Protein AF-A0A800AF05-F1 (afdb_monomer)

Radius of gyration: 13.43 Å; Cα contacts (8 Å, |Δi|>4): 132; chains: 1; bounding box: 32×29×29 Å

Structure (mmCIF, N/CA/C/O backbone):
data_AF-A0A800AF05-F1
#
_entry.id   AF-A0A800AF05-F1
#
loop_
_atom_site.group_PDB
_atom_site.id
_atom_site.type_symbol
_atom_site.label_atom_id
_atom_site.label_alt_id
_atom_site.label_comp_id
_atom_site.label_asym_id
_atom_site.label_entity_id
_atom_site.label_seq_id
_atom_site.pdbx_PDB_ins_code
_atom_site.Cartn_x
_atom_site.Cartn_y
_atom_site.Cartn_z
_atom_site.occupancy
_atom_site.B_iso_or_equiv
_atom_site.auth_seq_id
_atom_site.auth_comp_id
_atom_site.auth_asym_id
_atom_site.auth_atom_id
_atom_site.pdbx_PDB_model_num
ATOM 1 N N . MET A 1 1 ? 1.333 -17.996 8.165 1.00 50.34 1 MET A N 1
ATOM 2 C CA . MET A 1 1 ? 0.869 -16.625 7.870 1.00 50.34 1 MET A CA 1
ATOM 3 C C . MET A 1 1 ? 1.256 -16.359 6.433 1.00 50.34 1 MET A C 1
ATOM 5 O O . MET A 1 1 ? 2.374 -16.716 6.085 1.00 50.34 1 MET A O 1
ATOM 9 N N . ALA A 1 2 ? 0.327 -15.901 5.599 1.00 63.75 2 ALA A N 1
ATOM 10 C CA . ALA A 1 2 ? 0.599 -15.647 4.188 1.00 63.75 2 ALA A CA 1
ATOM 11 C C . ALA A 1 2 ? 0.733 -14.135 4.002 1.00 63.75 2 ALA A C 1
ATOM 13 O O . ALA A 1 2 ? -0.262 -13.419 4.058 1.00 63.75 2 ALA A O 1
ATOM 14 N N . ASP A 1 3 ? 1.970 -13.668 3.867 1.00 82.50 3 ASP A N 1
ATOM 15 C CA . ASP A 1 3 ? 2.263 -12.300 3.454 1.00 82.50 3 ASP A CA 1
ATOM 16 C C . ASP A 1 3 ? 1.999 -12.181 1.948 1.00 82.50 3 ASP A C 1
ATOM 18 O O . ASP A 1 3 ? 2.421 -13.040 1.170 1.00 82.50 3 ASP A O 1
ATOM 22 N N . VAL A 1 4 ? 1.295 -11.129 1.528 1.00 88.56 4 VAL A N 1
ATOM 23 C CA . VAL A 1 4 ? 0.938 -10.921 0.118 1.00 88.56 4 VAL A CA 1
ATOM 24 C C . VAL A 1 4 ? 1.931 -9.962 -0.529 1.00 88.56 4 VAL A C 1
ATOM 26 O O . VAL A 1 4 ? 1.812 -8.743 -0.423 1.00 88.56 4 VAL A O 1
ATOM 29 N N . TYR A 1 5 ? 2.924 -10.518 -1.220 1.00 94.12 5 TYR A N 1
ATOM 30 C CA . TYR A 1 5 ? 3.904 -9.723 -1.955 1.00 94.12 5 TYR A CA 1
ATOM 31 C C . TYR A 1 5 ? 3.360 -9.228 -3.292 1.00 94.12 5 TYR A C 1
ATOM 33 O O . TYR A 1 5 ? 2.694 -9.967 -4.016 1.00 94.12 5 TYR A O 1
ATOM 41 N N . ILE A 1 6 ? 3.744 -8.005 -3.654 1.00 95.69 6 ILE A N 1
ATOM 42 C CA . ILE A 1 6 ? 3.463 -7.384 -4.946 1.00 95.69 6 ILE A CA 1
ATOM 43 C C . ILE A 1 6 ? 4.768 -7.228 -5.728 1.00 95.69 6 ILE A C 1
ATOM 45 O O . ILE A 1 6 ? 5.710 -6.583 -5.259 1.00 95.69 6 ILE A O 1
ATOM 49 N N . SER A 1 7 ? 4.810 -7.798 -6.930 1.00 96.12 7 SER A N 1
ATOM 50 C CA . SER A 1 7 ? 5.889 -7.612 -7.901 1.00 96.12 7 SER A CA 1
ATOM 51 C C . SER A 1 7 ? 5.522 -6.479 -8.855 1.00 96.12 7 SER A C 1
ATOM 53 O O . SER A 1 7 ? 4.640 -6.636 -9.698 1.00 96.12 7 SER A O 1
ATOM 55 N N . PHE A 1 8 ? 6.219 -5.350 -8.755 1.00 97.06 8 PHE A N 1
ATOM 56 C CA . PHE A 1 8 ? 5.979 -4.180 -9.597 1.00 97.06 8 PHE A CA 1
ATOM 57 C C . PHE A 1 8 ? 6.698 -4.283 -10.956 1.00 97.06 8 PHE A C 1
ATOM 59 O O . PHE A 1 8 ? 7.687 -5.012 -11.081 1.00 97.06 8 PHE A O 1
ATOM 66 N N . PRO A 1 9 ? 6.240 -3.546 -11.989 1.00 96.00 9 PRO A N 1
ATOM 67 C CA . PRO A 1 9 ? 6.822 -3.594 -13.336 1.00 96.00 9 PRO A CA 1
ATOM 68 C C . PRO A 1 9 ? 8.304 -3.208 -13.419 1.00 96.00 9 PRO A C 1
ATOM 70 O O . PRO A 1 9 ? 8.997 -3.635 -14.339 1.00 96.00 9 PRO A O 1
ATOM 73 N N . ASP A 1 10 ? 8.801 -2.41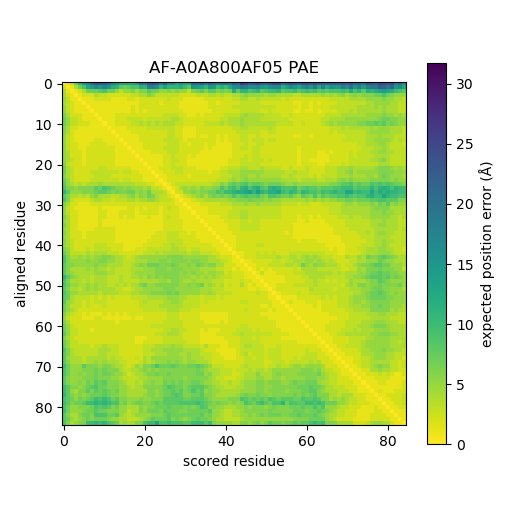7 -12.467 1.00 94.94 10 ASP A N 1
ATOM 74 C CA . ASP A 1 10 ? 10.214 -2.033 -12.373 1.00 94.94 10 ASP A CA 1
ATOM 75 C C . ASP A 1 10 ? 11.113 -3.119 -11.751 1.00 94.94 10 ASP A C 1
ATOM 77 O O . ASP A 1 10 ? 12.312 -2.907 -11.563 1.00 94.94 10 ASP A O 1
ATOM 81 N N . GLY A 1 11 ? 10.542 -4.286 -11.441 1.00 95.31 11 GLY A N 1
ATOM 82 C CA . GLY A 1 11 ? 11.228 -5.418 -10.827 1.00 95.31 11 GLY A CA 1
ATOM 83 C C . GLY A 1 11 ? 11.335 -5.326 -9.306 1.00 95.31 11 GLY A C 1
ATOM 84 O O . GLY A 1 11 ? 11.902 -6.226 -8.685 1.00 95.31 11 GLY A O 1
ATOM 85 N N . SER A 1 12 ? 10.806 -4.271 -8.684 1.00 96.19 12 SER A N 1
ATOM 86 C CA . SER A 1 12 ? 10.766 -4.188 -7.230 1.00 96.19 12 SER A CA 1
ATOM 87 C C . SER A 1 12 ? 9.702 -5.116 -6.640 1.00 96.19 12 SER A C 1
ATOM 89 O O . SER A 1 12 ? 8.636 -5.350 -7.212 1.00 96.19 12 SER A O 1
ATOM 91 N N . LEU A 1 13 ? 10.008 -5.641 -5.456 1.00 95.88 13 LEU A N 1
ATOM 92 C CA . LEU A 1 13 ? 9.113 -6.478 -4.670 1.00 95.88 13 LEU A CA 1
ATOM 93 C C . LEU A 1 13 ? 8.736 -5.715 -3.401 1.00 95.88 13 LEU A C 1
ATOM 95 O O . LEU A 1 13 ? 9.621 -5.266 -2.665 1.00 95.88 13 LEU A O 1
ATOM 99 N N . LYS A 1 14 ? 7.439 -5.539 -3.151 1.00 95.56 14 LYS A N 1
ATOM 100 C CA . LYS A 1 14 ? 6.931 -4.820 -1.975 1.00 95.56 14 LYS A CA 1
ATOM 101 C C . LYS A 1 14 ? 5.899 -5.647 -1.229 1.00 95.56 14 LYS A C 1
ATOM 103 O O . LYS A 1 14 ? 5.253 -6.515 -1.804 1.00 95.56 14 LYS A O 1
ATOM 108 N N . LEU A 1 15 ? 5.742 -5.320 0.046 1.00 94.56 15 LEU A N 1
ATOM 109 C CA . LEU A 1 15 ? 4.729 -5.866 0.936 1.00 94.56 15 LEU A CA 1
ATOM 110 C C . LEU A 1 15 ? 4.002 -4.674 1.580 1.00 94.56 15 LEU A C 1
ATOM 112 O O . LEU A 1 15 ? 4.430 -4.227 2.643 1.00 94.56 15 LEU A O 1
ATOM 116 N N . PRO A 1 16 ? 3.014 -4.071 0.891 1.00 94.06 16 PRO A N 1
ATOM 117 C CA . PRO A 1 16 ? 2.200 -3.007 1.476 1.00 94.06 16 PRO A CA 1
ATOM 118 C C . PRO A 1 16 ? 1.373 -3.560 2.639 1.00 94.06 16 PRO A C 1
ATOM 120 O O . PRO A 1 16 ? 0.938 -4.710 2.570 1.00 94.06 16 PRO A O 1
ATOM 123 N N . ASP A 1 17 ? 1.093 -2.742 3.657 1.00 92.50 17 ASP A N 1
ATOM 124 C CA . ASP A 1 17 ? 0.302 -3.196 4.813 1.00 92.50 17 ASP A CA 1
ATOM 125 C C . ASP A 1 17 ? -1.111 -3.630 4.391 1.00 92.50 17 ASP A C 1
ATOM 127 O O . ASP A 1 17 ? -1.619 -4.658 4.838 1.00 92.50 17 ASP A O 1
ATOM 131 N N . ILE A 1 18 ? -1.744 -2.861 3.495 1.00 92.88 18 ILE A N 1
ATOM 132 C CA . ILE A 1 18 ? -3.026 -3.210 2.874 1.00 92.88 18 ILE A CA 1
ATOM 133 C C . ILE A 1 18 ? -2.997 -2.809 1.396 1.00 92.88 18 ILE A C 1
ATOM 135 O O . ILE A 1 18 ? -2.839 -1.632 1.062 1.00 92.88 18 ILE A O 1
ATOM 139 N N . SER A 1 19 ? -3.212 -3.782 0.509 1.00 95.19 19 SER A N 1
ATOM 140 C CA . SER A 1 19 ? -3.387 -3.565 -0.934 1.00 95.19 19 SER A CA 1
ATOM 141 C C . SER A 1 19 ? -4.860 -3.683 -1.321 1.00 95.19 19 SER A C 1
ATOM 143 O O . SER A 1 19 ? -5.546 -4.601 -0.877 1.00 95.19 19 SER A O 1
ATOM 145 N N . ILE A 1 20 ? -5.346 -2.768 -2.159 1.00 95.50 20 ILE A N 1
ATOM 146 C CA . ILE A 1 20 ? -6.729 -2.732 -2.644 1.00 95.50 20 ILE A CA 1
ATOM 147 C C . ILE A 1 20 ? -6.721 -2.874 -4.163 1.00 95.50 20 ILE A C 1
ATOM 149 O O . ILE A 1 20 ? -6.057 -2.109 -4.865 1.00 95.50 20 ILE A O 1
ATOM 153 N N . PHE A 1 21 ? -7.514 -3.819 -4.659 1.00 96.69 21 PHE A N 1
ATOM 154 C CA . PHE A 1 21 ? -7.696 -4.078 -6.081 1.00 96.69 21 PHE A CA 1
ATOM 155 C C . PHE A 1 21 ? -9.178 -3.937 -6.448 1.00 96.69 21 PHE A C 1
ATOM 157 O O . PHE A 1 21 ? -10.045 -4.481 -5.769 1.00 96.69 21 PHE A O 1
ATOM 164 N N . CYS A 1 22 ? -9.480 -3.217 -7.527 1.00 97.06 22 CYS A N 1
ATOM 165 C CA . CYS A 1 22 ? -10.825 -3.115 -8.097 1.00 97.06 22 CYS A CA 1
ATOM 166 C C . CYS A 1 22 ? -11.191 -4.355 -8.923 1.00 97.06 22 CYS A C 1
ATOM 168 O O . CYS A 1 22 ? -12.369 -4.620 -9.152 1.00 97.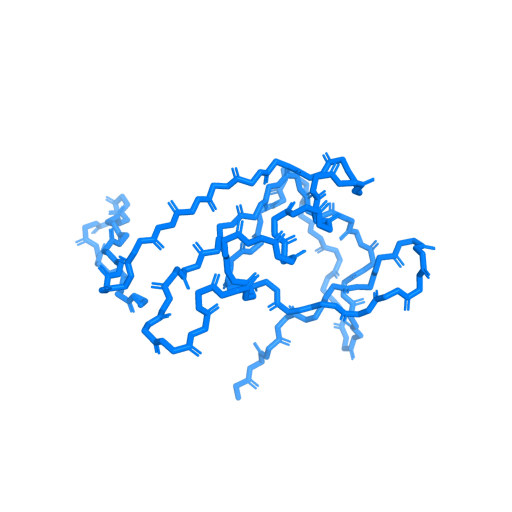06 22 CYS A O 1
ATOM 170 N N . GLN A 1 23 ? -10.182 -5.085 -9.398 1.00 95.94 23 GLN A N 1
ATOM 171 C CA . GLN A 1 23 ? -10.326 -6.375 -10.064 1.00 95.94 23 GLN A CA 1
ATOM 172 C C . GLN A 1 23 ? -9.637 -7.434 -9.218 1.00 95.94 23 GLN A C 1
ATOM 174 O O . GLN A 1 23 ? -8.509 -7.214 -8.779 1.00 95.94 23 GLN A O 1
ATOM 179 N N . GLU A 1 24 ? -10.313 -8.559 -9.002 1.00 95.12 24 GLU A N 1
ATOM 180 C CA . GLU A 1 24 ? -9.784 -9.676 -8.222 1.00 95.12 24 GLU A CA 1
ATOM 181 C C . GLU A 1 24 ? -8.413 -10.107 -8.773 1.00 95.12 24 GLU A C 1
ATOM 183 O O . GLU A 1 24 ? -8.316 -10.454 -9.957 1.00 95.12 24 GLU A O 1
ATOM 188 N N . PRO A 1 25 ? -7.340 -10.020 -7.965 1.00 93.81 25 PRO A N 1
ATOM 189 C CA . PRO A 1 25 ? -6.019 -10.411 -8.416 1.00 93.81 25 PRO A CA 1
ATOM 190 C C . PRO A 1 25 ? -5.950 -11.931 -8.546 1.00 93.81 25 PRO A C 1
ATOM 192 O O . PRO A 1 25 ? -6.603 -12.673 -7.816 1.00 93.81 25 PRO A O 1
ATOM 195 N N . LYS A 1 26 ? -5.110 -12.413 -9.462 1.00 90.12 26 LYS A N 1
ATOM 196 C CA . LYS A 1 26 ? -4.842 -13.846 -9.558 1.00 90.12 26 LYS A CA 1
ATOM 197 C C . LYS A 1 26 ? -4.087 -14.314 -8.310 1.00 90.12 26 LYS A C 1
ATOM 199 O O . LYS A 1 26 ? -2.965 -13.867 -8.073 1.00 90.12 26 LYS A O 1
ATOM 204 N N . GLU A 1 27 ? -4.697 -15.222 -7.560 1.00 81.38 27 GLU A N 1
ATOM 205 C CA . GLU A 1 27 ? -4.084 -15.881 -6.409 1.00 81.38 27 GLU A CA 1
ATOM 206 C C . GLU A 1 27 ? -3.365 -17.158 -6.872 1.00 81.38 27 GLU A C 1
ATOM 208 O O . GLU A 1 27 ? -3.998 -18.151 -7.222 1.00 81.38 27 GLU A O 1
ATOM 213 N N . ASP A 1 28 ? -2.034 -17.118 -6.897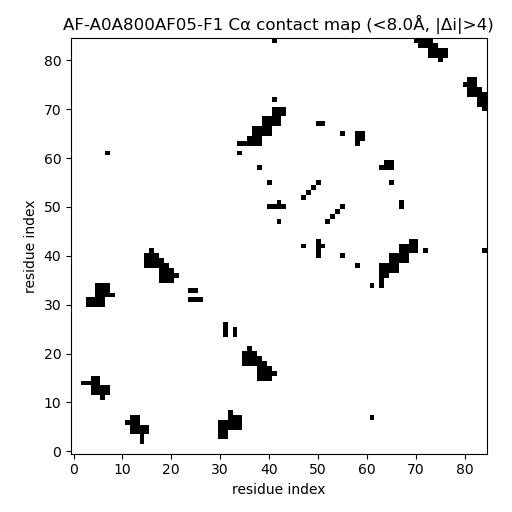 1.00 85.88 28 ASP A N 1
ATOM 214 C CA . ASP A 1 28 ? -1.156 -18.276 -7.100 1.00 85.88 28 ASP A CA 1
ATOM 215 C C . ASP A 1 28 ? -0.135 -18.321 -5.940 1.00 85.88 28 ASP A C 1
ATOM 217 O O . ASP A 1 28 ? -0.027 -17.367 -5.169 1.00 85.88 28 ASP A O 1
ATOM 221 N N . ASP A 1 29 ? 0.696 -19.364 -5.854 1.00 86.62 29 ASP A N 1
ATOM 222 C CA . ASP A 1 29 ? 1.804 -19.459 -4.878 1.00 86.62 29 ASP A CA 1
ATOM 223 C C . ASP A 1 29 ? 2.998 -18.510 -5.192 1.00 86.62 29 ASP A C 1
ATOM 225 O O . ASP A 1 29 ? 4.126 -18.723 -4.743 1.00 86.62 29 ASP A O 1
ATOM 229 N N . GLU A 1 30 ? 2.774 -17.456 -5.985 1.00 90.56 30 GLU A N 1
ATOM 230 C CA . GLU A 1 30 ? 3.757 -16.437 -6.375 1.00 90.56 30 GLU A CA 1
ATOM 231 C C . GLU A 1 30 ? 3.327 -15.037 -5.902 1.00 90.56 30 GLU A C 1
ATOM 233 O O . GLU A 1 30 ? 2.177 -14.798 -5.544 1.00 90.56 30 GLU A O 1
ATOM 238 N N . ALA A 1 31 ? 4.249 -14.068 -5.952 1.00 93.69 31 ALA A N 1
ATOM 239 C CA . ALA A 1 31 ? 3.904 -12.665 -5.736 1.00 93.69 31 ALA A CA 1
ATOM 240 C C . ALA A 1 31 ? 2.879 -12.174 -6.776 1.00 93.69 31 ALA A C 1
ATOM 242 O O . ALA A 1 31 ? 3.011 -12.446 -7.976 1.00 93.69 31 ALA A O 1
ATOM 243 N N . ILE A 1 32 ? 1.906 -11.378 -6.329 1.00 95.19 32 ILE A N 1
ATOM 244 C CA . ILE A 1 32 ? 0.904 -10.759 -7.194 1.00 95.19 32 ILE A CA 1
ATOM 245 C C . ILE A 1 32 ? 1.612 -9.788 -8.141 1.00 95.19 32 ILE A C 1
ATOM 247 O O . ILE A 1 32 ? 2.297 -8.859 -7.719 1.00 95.19 32 ILE A O 1
ATOM 251 N N . LYS A 1 33 ? 1.440 -10.001 -9.447 1.00 95.56 33 LYS A N 1
ATOM 252 C CA . LYS A 1 33 ? 2.018 -9.146 -10.503 1.00 95.56 33 LYS A CA 1
ATOM 253 C C . LYS A 1 33 ? 1.089 -8.002 -10.915 1.00 95.56 33 LYS A C 1
ATOM 255 O O . LYS A 1 33 ? 1.512 -7.083 -11.611 1.00 95.56 33 LYS A O 1
ATOM 260 N N . GLN A 1 34 ? -0.183 -8.066 -10.520 1.00 96.44 34 GLN A N 1
ATOM 261 C CA . GLN A 1 34 ? -1.124 -6.965 -10.701 1.00 96.44 34 GLN A CA 1
ATOM 262 C C . GLN A 1 34 ? -0.740 -5.815 -9.765 1.00 96.44 34 GLN A C 1
ATOM 264 O O . GLN A 1 34 ? -0.544 -6.018 -8.570 1.0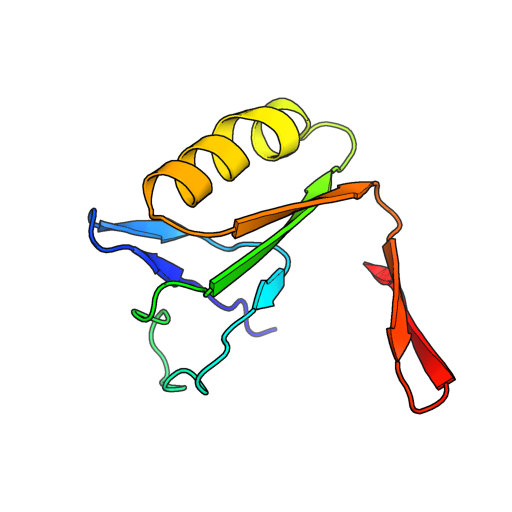0 96.44 34 GLN A O 1
ATOM 269 N N . VAL A 1 35 ? -0.647 -4.603 -10.310 1.00 96.88 35 VAL A N 1
ATOM 270 C CA . VAL A 1 35 ? -0.423 -3.392 -9.514 1.00 96.88 35 VAL A CA 1
ATOM 271 C C . VAL A 1 35 ? -1.726 -3.034 -8.777 1.00 96.88 35 VAL A C 1
ATOM 273 O O . VAL A 1 35 ? -2.773 -3.002 -9.427 1.00 96.88 35 VAL A O 1
ATOM 276 N N . PRO A 1 36 ? -1.702 -2.781 -7.453 1.00 97.56 36 PRO A N 1
ATOM 277 C CA . PRO A 1 36 ? -2.885 -2.358 -6.705 1.00 97.56 36 PRO A CA 1
ATOM 278 C C . PRO A 1 36 ? -3.455 -1.035 -7.215 1.00 97.56 36 PRO A C 1
ATOM 280 O O . PRO A 1 36 ? -2.714 -0.126 -7.582 1.00 97.56 36 PRO A O 1
ATOM 283 N N . ASP A 1 37 ? -4.773 -0.878 -7.156 1.00 98.25 37 ASP A N 1
ATOM 284 C CA . ASP A 1 37 ? -5.427 0.400 -7.454 1.00 98.25 37 ASP A CA 1
ATOM 285 C C . ASP A 1 37 ? -5.191 1.426 -6.338 1.00 98.25 37 ASP A C 1
ATOM 287 O O . ASP A 1 37 ? -5.103 2.638 -6.579 1.00 98.25 37 ASP A O 1
ATOM 291 N N . ALA A 1 38 ? -5.087 0.940 -5.099 1.00 97.69 38 ALA A N 1
ATOM 292 C CA . ALA A 1 38 ? -4.725 1.737 -3.943 1.00 97.69 38 ALA A CA 1
ATOM 293 C C . ALA A 1 38 ? -3.969 0.911 -2.897 1.00 97.69 38 ALA A C 1
ATOM 295 O O . ALA A 1 38 ? -4.124 -0.307 -2.812 1.00 97.69 38 ALA A O 1
ATOM 296 N N . VAL A 1 39 ? -3.196 1.597 -2.062 1.00 96.25 39 VAL A N 1
ATOM 297 C CA . VAL A 1 39 ? -2.587 1.037 -0.853 1.00 96.25 39 VAL A CA 1
ATOM 298 C C . VAL A 1 39 ? -2.913 1.903 0.359 1.00 96.25 39 VAL A C 1
ATOM 300 O O . VAL A 1 39 ? -3.054 3.130 0.250 1.00 96.25 39 VAL A O 1
ATOM 303 N N . ILE A 1 40 ? -3.020 1.257 1.519 1.00 94.00 40 ILE A N 1
ATOM 304 C CA . ILE A 1 40 ? -3.046 1.919 2.822 1.00 94.00 40 ILE A CA 1
ATOM 305 C C . ILE A 1 40 ? -1.763 1.535 3.552 1.00 94.00 40 ILE A C 1
ATOM 307 O O . ILE A 1 40 ? -1.526 0.356 3.790 1.00 94.00 40 ILE A O 1
ATOM 311 N N . GLU A 1 41 ? -0.958 2.535 3.902 1.00 93.56 41 GLU A N 1
ATOM 312 C CA . GLU A 1 41 ? 0.233 2.359 4.741 1.00 93.56 41 GLU A CA 1
ATOM 313 C C . GLU A 1 41 ? -0.090 2.782 6.177 1.00 93.56 41 GLU A C 1
ATOM 315 O O . GLU A 1 41 ? -0.682 3.845 6.414 1.00 93.56 41 GLU A O 1
ATOM 320 N N . VAL A 1 42 ? 0.298 1.949 7.137 1.00 92.81 42 VAL A N 1
ATOM 321 C CA . VAL A 1 42 ? 0.125 2.188 8.564 1.00 92.81 42 VAL A CA 1
ATOM 322 C C . VAL A 1 42 ? 1.415 2.776 9.120 1.00 92.81 42 VAL A C 1
ATOM 324 O O . VAL A 1 42 ? 2.422 2.102 9.297 1.00 92.81 42 VAL A O 1
ATOM 327 N N . ILE A 1 43 ? 1.365 4.063 9.444 1.00 92.75 43 ILE A N 1
ATOM 328 C CA . ILE A 1 43 ? 2.452 4.788 10.084 1.00 92.75 43 ILE A CA 1
ATOM 329 C C . ILE A 1 43 ? 2.662 4.202 11.474 1.00 92.75 43 ILE A C 1
ATOM 331 O O . ILE A 1 43 ? 1.791 4.291 12.352 1.00 92.75 43 ILE A O 1
ATOM 335 N N . SER A 1 44 ? 3.849 3.645 11.670 1.00 89.38 44 SER A N 1
ATOM 336 C CA . SER A 1 44 ? 4.265 3.043 12.926 1.00 89.38 44 SER A CA 1
ATOM 337 C C . SER A 1 44 ? 5.478 3.769 13.510 1.00 89.38 44 SER A C 1
ATOM 339 O O . SER A 1 44 ? 6.325 4.323 12.804 1.00 89.38 44 SER A O 1
ATOM 341 N N . LYS A 1 45 ? 5.551 3.803 14.844 1.00 91.31 45 LYS A N 1
ATOM 342 C CA . LYS A 1 45 ? 6.642 4.476 15.554 1.00 91.31 45 LYS A CA 1
ATOM 343 C C . LYS A 1 45 ? 7.978 3.801 15.226 1.00 91.31 45 LYS A C 1
ATOM 345 O O . LYS A 1 45 ? 8.131 2.604 15.460 1.00 91.31 45 LYS A O 1
ATOM 350 N N . GLY A 1 46 ? 8.957 4.582 14.777 1.00 92.19 46 GLY A N 1
ATOM 351 C CA . GLY A 1 46 ? 10.285 4.102 14.388 1.00 92.19 46 GLY A CA 1
ATOM 352 C C . GLY A 1 46 ? 10.428 3.709 12.913 1.00 92.19 46 GLY A C 1
ATOM 353 O O . GLY A 1 46 ? 11.530 3.338 12.509 1.00 92.19 46 GLY A O 1
ATOM 354 N N . TYR A 1 47 ? 9.362 3.808 12.111 1.00 90.31 47 TYR A N 1
ATOM 355 C CA . TYR A 1 47 ? 9.369 3.538 10.667 1.00 90.31 47 TYR A CA 1
ATOM 356 C C . TYR A 1 47 ? 8.908 4.743 9.834 1.00 90.31 47 TYR A C 1
ATOM 358 O O . TYR A 1 47 ? 8.643 4.626 8.640 1.00 90.31 47 TYR A O 1
ATOM 366 N N . GLU A 1 48 ? 8.887 5.941 10.421 1.00 89.75 48 GLU A N 1
ATOM 367 C CA . GLU A 1 48 ? 8.288 7.138 9.829 1.00 89.75 48 GLU A CA 1
ATOM 368 C C . GLU A 1 48 ? 8.879 7.479 8.454 1.00 89.75 48 GLU A C 1
ATOM 370 O O . GLU A 1 48 ? 8.140 7.823 7.538 1.00 89.75 48 GLU A O 1
ATOM 375 N N . ALA A 1 49 ? 10.193 7.330 8.261 1.00 88.31 49 ALA A N 1
ATOM 376 C CA . ALA A 1 49 ? 10.825 7.577 6.961 1.00 88.31 49 ALA A CA 1
ATOM 377 C C . ALA A 1 49 ? 10.310 6.621 5.867 1.00 88.31 49 ALA A C 1
ATOM 379 O O . ALA A 1 49 ? 10.063 7.035 4.731 1.00 88.31 49 ALA A O 1
ATOM 380 N N . LYS A 1 50 ? 10.112 5.341 6.211 1.00 87.50 50 LYS A N 1
ATOM 381 C CA . LYS A 1 50 ? 9.541 4.339 5.305 1.00 87.50 50 LYS A CA 1
ATOM 382 C C . LYS A 1 50 ? 8.088 4.692 4.978 1.00 87.50 50 LYS A C 1
ATOM 384 O O . LYS A 1 50 ? 7.739 4.743 3.800 1.00 87.50 50 LYS A O 1
ATOM 389 N N . ASP A 1 51 ? 7.288 4.968 6.003 1.00 87.44 51 ASP A N 1
ATOM 390 C CA . ASP A 1 51 ? 5.826 5.034 5.899 1.00 87.44 51 ASP A CA 1
ATOM 391 C C . ASP A 1 51 ? 5.320 6.407 5.405 1.00 87.44 51 ASP A C 1
ATOM 393 O O . ASP A 1 51 ? 4.263 6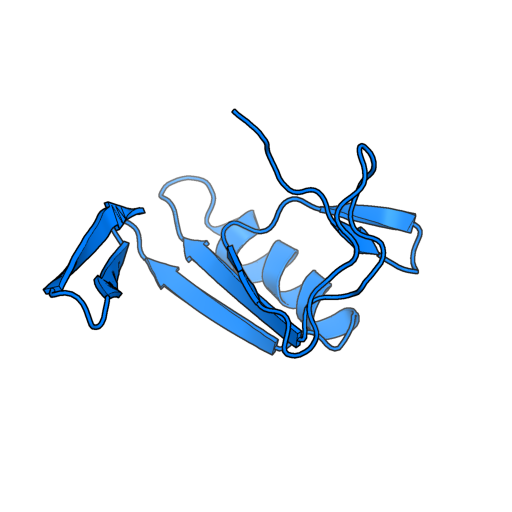.510 4.779 1.00 87.44 51 ASP A O 1
ATOM 397 N N . LEU A 1 52 ? 6.073 7.487 5.648 1.00 87.25 52 LEU A N 1
ATOM 398 C CA . LEU A 1 52 ? 5.706 8.845 5.228 1.00 87.25 52 LEU A CA 1
ATOM 399 C C . LEU A 1 52 ? 6.309 9.236 3.881 1.00 87.25 52 LEU A C 1
ATOM 401 O O . LEU A 1 52 ? 5.642 9.922 3.103 1.00 87.25 52 LEU A O 1
ATOM 405 N N . GLU A 1 53 ? 7.535 8.806 3.587 1.00 89.38 53 GLU A N 1
ATOM 406 C CA . GLU A 1 53 ? 8.293 9.328 2.447 1.00 89.38 53 GLU A CA 1
ATOM 407 C C . GLU A 1 53 ? 8.592 8.246 1.410 1.00 89.38 53 GLU A C 1
ATOM 409 O O . GLU A 1 53 ? 8.138 8.346 0.270 1.00 89.38 53 GLU A O 1
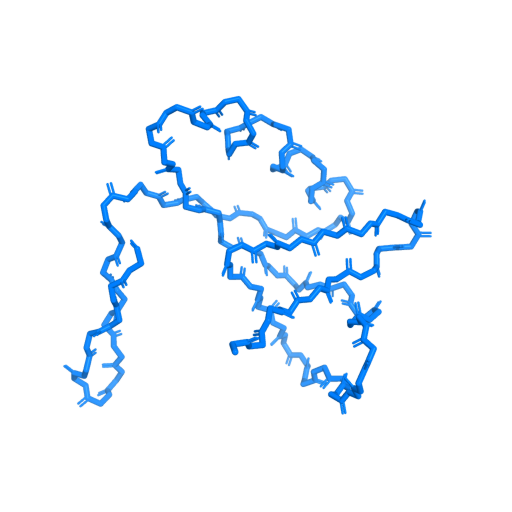ATOM 414 N N . ILE A 1 54 ? 9.316 7.190 1.790 1.00 90.94 54 ILE A N 1
ATOM 415 C CA . ILE A 1 54 ? 9.880 6.233 0.825 1.00 90.94 54 ILE A CA 1
ATOM 416 C C . ILE A 1 54 ? 8.787 5.393 0.153 1.00 90.94 54 ILE A C 1
ATOM 418 O O . ILE A 1 54 ? 8.711 5.351 -1.075 1.00 90.94 54 ILE A O 1
ATOM 422 N N . GLY A 1 55 ? 7.949 4.717 0.943 1.00 91.38 55 GLY A N 1
ATOM 423 C CA . GLY A 1 55 ? 6.870 3.864 0.443 1.00 91.38 55 GLY A CA 1
ATOM 424 C C . GLY A 1 55 ? 5.863 4.654 -0.395 1.00 91.38 55 GLY A C 1
ATOM 425 O O . GLY A 1 55 ? 5.697 4.358 -1.578 1.00 91.38 55 GLY A O 1
ATOM 426 N N . PRO A 1 56 ? 5.247 5.716 0.153 1.00 93.00 56 PRO A N 1
ATOM 427 C CA . PRO A 1 56 ? 4.268 6.514 -0.575 1.00 93.00 56 PRO A CA 1
ATOM 428 C C . PRO A 1 56 ? 4.778 7.083 -1.899 1.00 93.00 56 PRO A C 1
ATOM 430 O O . PRO A 1 56 ? 4.070 7.002 -2.899 1.00 93.00 56 PRO A O 1
ATOM 433 N N . HIS A 1 57 ? 5.997 7.633 -1.939 1.00 95.00 57 HIS A N 1
ATOM 434 C CA . HIS A 1 57 ? 6.556 8.148 -3.191 1.00 95.00 57 HIS A CA 1
ATOM 435 C C . HIS A 1 57 ? 6.774 7.036 -4.214 1.00 95.00 57 HIS A C 1
ATOM 437 O O . HIS A 1 57 ? 6.483 7.231 -5.394 1.00 95.00 57 HIS A O 1
ATOM 443 N N . PHE A 1 58 ? 7.229 5.865 -3.763 1.00 96.50 58 PHE A N 1
ATOM 444 C CA . PHE A 1 58 ? 7.342 4.700 -4.624 1.00 96.50 58 PHE A CA 1
ATOM 445 C C . PHE A 1 58 ? 5.977 4.325 -5.226 1.00 96.50 58 PHE A C 1
ATOM 447 O O . PHE A 1 58 ? 5.854 4.290 -6.446 1.00 96.50 58 PHE A O 1
ATOM 454 N N . TYR A 1 59 ? 4.930 4.132 -4.422 1.00 96.75 59 TYR A N 1
ATOM 455 C CA . TYR A 1 59 ? 3.614 3.723 -4.935 1.00 96.75 59 TYR A CA 1
ATOM 456 C C . TYR A 1 59 ? 2.992 4.762 -5.874 1.00 96.75 59 TYR A C 1
ATOM 458 O O . TYR A 1 59 ? 2.494 4.404 -6.942 1.00 96.75 59 TYR A O 1
ATOM 466 N N . LEU A 1 60 ? 3.097 6.051 -5.536 1.00 95.81 60 LEU A N 1
ATOM 467 C CA . LEU A 1 60 ? 2.643 7.134 -6.411 1.00 95.81 60 LEU A CA 1
ATOM 468 C C . LEU A 1 60 ? 3.366 7.102 -7.767 1.00 95.81 60 LEU A C 1
ATOM 470 O O . LEU A 1 60 ? 2.731 7.317 -8.798 1.00 95.81 60 LEU A O 1
ATOM 474 N N . SER A 1 61 ? 4.666 6.779 -7.791 1.00 96.00 61 SER A N 1
ATOM 475 C CA . SER A 1 61 ? 5.432 6.642 -9.041 1.00 96.00 61 SER A CA 1
ATOM 476 C C . SER A 1 61 ? 4.987 5.460 -9.914 1.00 96.00 61 SER A C 1
ATOM 478 O O . SER A 1 61 ? 5.187 5.492 -11.125 1.00 96.00 61 SER A O 1
ATOM 480 N N . GLN A 1 62 ? 4.331 4.457 -9.321 1.00 96.75 62 GLN A N 1
ATOM 481 C CA . GLN A 1 62 ? 3.755 3.296 -10.011 1.00 96.75 62 GLN A CA 1
ATOM 482 C C . GLN A 1 62 ? 2.282 3.522 -10.413 1.00 96.75 62 GLN A C 1
ATOM 484 O O . GLN A 1 62 ? 1.634 2.607 -10.914 1.00 96.75 62 GLN A O 1
ATOM 489 N N . GLY A 1 63 ? 1.735 4.726 -10.188 1.00 95.44 63 GLY A N 1
ATOM 490 C CA . GLY A 1 63 ? 0.339 5.064 -10.490 1.00 95.44 63 GLY A CA 1
ATOM 491 C C . GLY A 1 63 ? -0.678 4.602 -9.439 1.00 95.44 63 GLY A C 1
ATOM 492 O O . GLY A 1 63 ? -1.881 4.702 -9.672 1.00 95.44 63 GLY A O 1
ATOM 493 N N . VAL A 1 64 ? -0.215 4.127 -8.282 1.00 97.50 64 VAL A N 1
ATOM 494 C CA . VAL A 1 64 ? -1.061 3.633 -7.188 1.00 97.50 64 VAL A CA 1
ATOM 495 C C . VAL A 1 64 ? -1.541 4.798 -6.321 1.00 97.50 64 VAL A C 1
ATOM 497 O O . VAL A 1 64 ? -0.762 5.686 -5.965 1.00 97.50 64 VAL A O 1
ATOM 500 N N . LYS A 1 65 ? -2.818 4.797 -5.921 1.00 97.50 65 LYS A N 1
ATOM 501 C CA . LYS A 1 65 ? -3.337 5.768 -4.941 1.00 97.50 65 LYS A CA 1
ATOM 502 C C . LYS A 1 65 ? -2.865 5.401 -3.536 1.00 97.50 65 LYS A C 1
ATOM 504 O O . LYS A 1 65 ? -2.940 4.244 -3.143 1.00 97.50 65 LYS A O 1
ATOM 509 N N . VAL A 1 66 ? -2.444 6.385 -2.748 1.00 93.62 66 VAL A N 1
ATOM 510 C CA . VAL A 1 66 ? -1.913 6.137 -1.399 1.00 93.62 66 VAL A CA 1
ATOM 511 C C . VAL A 1 66 ? -2.747 6.860 -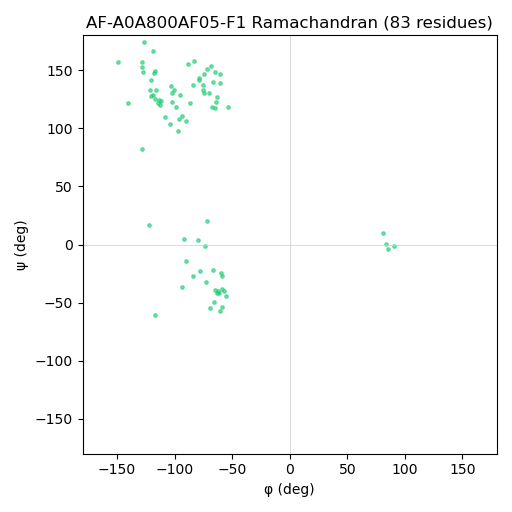0.355 1.00 93.62 66 VAL A C 1
ATOM 513 O O . VAL A 1 66 ? -2.945 8.070 -0.441 1.00 93.62 66 VAL A O 1
ATOM 516 N N . THR A 1 67 ? -3.197 6.120 0.656 1.00 92.88 67 THR A N 1
ATOM 517 C CA . THR A 1 67 ? -3.709 6.675 1.916 1.00 92.88 67 THR A CA 1
ATOM 518 C C . THR A 1 67 ? -2.816 6.214 3.060 1.00 92.88 67 THR A C 1
ATOM 520 O O . THR A 1 67 ? -2.218 5.144 2.999 1.00 92.88 67 THR A O 1
ATOM 523 N N . ARG A 1 68 ? -2.697 7.033 4.103 1.00 92.81 68 ARG A N 1
ATOM 524 C CA . ARG A 1 68 ? -1.908 6.710 5.292 1.00 92.81 68 ARG A CA 1
ATOM 525 C C . ARG A 1 68 ? -2.807 6.727 6.517 1.00 92.81 68 ARG A C 1
ATOM 527 O O . ARG A 1 68 ? -3.674 7.594 6.617 1.00 92.81 68 ARG A O 1
ATOM 534 N N . GLN A 1 69 ? -2.583 5.799 7.435 1.00 92.31 69 GLN A N 1
ATOM 535 C CA . GLN A 1 69 ? -3.259 5.728 8.729 1.00 92.31 69 GLN A CA 1
ATOM 536 C C . GLN A 1 69 ? -2.215 5.628 9.839 1.00 92.31 69 GLN A C 1
ATOM 538 O O . GLN A 1 69 ? -1.113 5.166 9.589 1.00 92.31 69 GLN A O 1
ATOM 543 N N . VAL A 1 70 ? -2.517 6.085 11.053 1.00 91.69 70 VAL A N 1
ATOM 544 C CA . VAL A 1 70 ? -1.575 6.016 12.187 1.00 91.69 70 VAL A CA 1
ATOM 545 C C . VAL A 1 70 ? -1.970 4.860 13.094 1.00 91.69 70 VAL A C 1
ATOM 547 O O . VAL A 1 70 ? -3.133 4.767 13.476 1.00 91.69 70 VAL A O 1
ATOM 550 N N . SER A 1 71 ? -1.012 4.002 13.448 1.00 89.62 71 SER A N 1
ATOM 551 C CA . SER A 1 71 ? -1.258 2.861 14.335 1.00 89.62 71 SER A CA 1
ATOM 552 C C . SER A 1 71 ? -1.625 3.305 15.766 1.00 89.62 71 SER A C 1
ATOM 554 O O . SER A 1 71 ? -0.991 4.228 16.298 1.00 89.62 71 SER A O 1
ATOM 556 N N . PRO A 1 72 ? -2.598 2.643 16.430 1.00 90.50 72 PRO A N 1
ATOM 557 C CA . PRO A 1 72 ? -3.414 1.534 15.922 1.00 90.50 72 PRO A CA 1
ATOM 558 C C . PRO A 1 72 ? -4.551 2.008 15.004 1.00 90.50 72 PRO A C 1
ATOM 560 O O . PRO A 1 72 ? -5.208 3.013 15.285 1.00 90.50 72 PRO A O 1
ATOM 563 N N . VAL A 1 73 ? -4.822 1.249 13.941 1.00 90.00 73 VAL A N 1
ATOM 564 C CA . VAL A 1 73 ? -5.895 1.537 12.978 1.00 90.00 73 VAL A CA 1
ATOM 565 C C . VAL A 1 73 ? -7.087 0.631 13.252 1.00 90.00 73 VAL A C 1
ATOM 567 O O . VAL A 1 73 ? -6.962 -0.588 13.210 1.00 90.00 73 VAL A O 1
ATOM 570 N N . GLU A 1 74 ? -8.261 1.216 13.498 1.00 92.44 74 GLU A N 1
ATOM 571 C CA . GLU A 1 74 ? -9.515 0.466 13.626 1.00 92.44 74 GLU A CA 1
ATOM 572 C C . GLU A 1 74 ? -10.305 0.516 12.309 1.00 92.44 74 GLU A C 1
ATOM 574 O O . GLU A 1 74 ? -10.732 1.583 11.867 1.00 92.44 74 GLU A O 1
ATOM 579 N N . ILE A 1 75 ? -10.528 -0.649 11.697 1.00 88.12 75 ILE A N 1
ATOM 580 C CA . ILE A 1 75 ? -11.353 -0.823 10.498 1.00 88.12 75 ILE A CA 1
ATOM 581 C C . ILE A 1 75 ? -12.647 -1.527 10.909 1.00 88.12 75 ILE A C 1
ATOM 583 O O . ILE A 1 75 ? -12.647 -2.711 11.254 1.00 88.12 75 ILE A O 1
ATOM 587 N N . VAL A 1 76 ? -13.759 -0.792 10.879 1.00 92.12 76 VAL A N 1
ATOM 588 C CA . VAL A 1 76 ? -15.093 -1.330 11.174 1.00 92.12 76 VAL A CA 1
ATOM 589 C C . VAL A 1 76 ? -15.688 -1.921 9.899 1.00 92.12 76 VAL A C 1
ATOM 591 O O . VAL A 1 76 ? -15.843 -1.224 8.899 1.00 92.12 76 VAL A O 1
ATOM 594 N N . LEU A 1 77 ? -16.020 -3.208 9.938 1.00 89.44 77 LEU A N 1
ATOM 595 C CA . LEU A 1 77 ? -16.641 -3.935 8.833 1.00 89.44 77 LEU A CA 1
ATOM 596 C C . LEU A 1 77 ? -18.168 -3.815 8.899 1.00 89.44 77 LEU A C 1
ATOM 598 O O . LEU A 1 77 ? -18.738 -3.658 9.978 1.00 89.44 77 LEU A O 1
ATOM 602 N N . GLU A 1 78 ? -18.850 -3.966 7.761 1.00 93.31 78 GLU A N 1
ATOM 603 C CA . GLU A 1 78 ? -20.321 -3.880 7.686 1.00 93.31 78 GLU A CA 1
ATOM 604 C C . GLU A 1 78 ? -21.036 -4.908 8.580 1.00 93.31 78 GLU A C 1
ATOM 606 O O . GLU A 1 78 ? -22.130 -4.651 9.076 1.00 93.31 78 GLU A O 1
ATOM 611 N N . CYS A 1 79 ? -20.401 -6.052 8.856 1.00 95.12 79 CYS A N 1
ATOM 612 C CA . CYS A 1 79 ? -20.909 -7.059 9.791 1.00 95.12 79 CYS A CA 1
ATOM 613 C C . CYS A 1 79 ? -20.797 -6.654 11.277 1.00 95.12 79 CYS A C 1
ATOM 615 O O . CYS A 1 79 ? -21.194 -7.422 12.151 1.00 95.12 79 CYS A O 1
ATOM 617 N N . GLY A 1 80 ? -20.240 -5.476 11.580 1.00 94.12 80 GLY A N 1
ATOM 618 C CA . GLY A 1 80 ? -20.010 -4.966 12.934 1.00 94.12 80 GLY A CA 1
ATOM 619 C C . GLY A 1 80 ? -18.700 -5.435 13.575 1.00 94.12 80 GLY A C 1
ATOM 620 O O . GLY A 1 80 ? -18.366 -4.995 14.676 1.00 94.12 80 GLY A O 1
ATOM 621 N N . CYS A 1 81 ? -17.937 -6.306 12.906 1.00 94.69 81 CYS A N 1
ATOM 622 C CA . CYS A 1 81 ? -16.601 -6.694 13.351 1.00 94.69 81 CYS A CA 1
ATOM 623 C C . CYS A 1 81 ? -15.613 -5.525 13.236 1.00 94.69 81 CYS A C 1
ATOM 625 O O . CYS A 1 81 ? -15.757 -4.646 12.388 1.00 94.69 81 CYS A O 1
ATOM 627 N N . LYS A 1 82 ? -14.572 -5.554 14.072 1.00 93.06 82 LYS A N 1
ATOM 628 C CA . LYS A 1 82 ? -13.464 -4.598 14.044 1.00 93.06 82 LYS A CA 1
ATOM 629 C C . LYS A 1 82 ? -12.171 -5.333 13.722 1.00 93.06 82 LYS A C 1
ATOM 631 O O . LYS A 1 82 ? -11.826 -6.281 14.424 1.00 93.06 82 LYS A O 1
ATOM 636 N N . CYS A 1 83 ? -11.472 -4.893 12.686 1.00 87.62 83 CYS A N 1
ATOM 637 C CA . CYS A 1 83 ? -10.087 -5.269 12.437 1.00 87.62 83 CYS A CA 1
ATOM 638 C C . CYS A 1 83 ? -9.188 -4.183 13.037 1.00 87.62 83 CYS A C 1
ATOM 640 O O . CYS A 1 83 ? -9.418 -3.000 12.789 1.00 87.62 83 CYS A O 1
ATOM 642 N N . VAL A 1 84 ? -8.215 -4.578 13.857 1.00 88.69 84 VAL A N 1
ATOM 643 C CA . VAL A 1 84 ? -7.235 -3.660 14.446 1.00 88.69 84 VAL A CA 1
ATOM 644 C C . VAL A 1 84 ? -5.871 -4.013 13.879 1.00 88.69 84 VAL A C 1
ATOM 646 O O . VAL A 1 84 ? -5.441 -5.159 14.017 1.00 88.69 84 VAL A O 1
ATOM 649 N N . VAL A 1 85 ? -5.239 -3.030 13.240 1.00 82.62 85 VAL A N 1
ATOM 650 C CA . VAL A 1 85 ? -3.910 -3.127 12.618 1.00 82.62 85 VAL A CA 1
ATOM 651 C C . VAL A 1 85 ? -2.916 -2.258 13.377 1.00 82.62 85 VAL A C 1
ATOM 653 O O . VAL A 1 85 ? -3.249 -1.083 13.675 1.00 82.62 85 VAL A O 1
#

Foldseek 3Di:
DDQAWEQEPVRDIDGAPDFAAPDDFDDDPDHTPDQGQEGEHEDDPPCCCVRPPVVVVVSVVSVHHYDYHYPQDWDQDPVRDTDTD

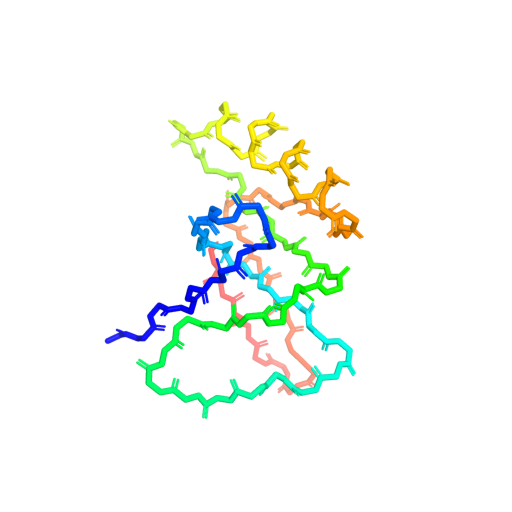Secondary structure (DSSP, 8-state):
-----EE-TTS-EE--SEEE-SSPPP--SS-B-SPPSEEEEEE-TT-HIIIIIIHHHHHHHTT-EEEEEESSPEEE-TTS-EEE-

Nearest PDB structures (foldseek):
  8y9b-assembly1_A  TM=5.957E-01  e=2.637E+00  synthetic construct
  5xn8-assembly1_A  TM=6.841E-01  e=5.819E+00  unidentified
  7yy8-assem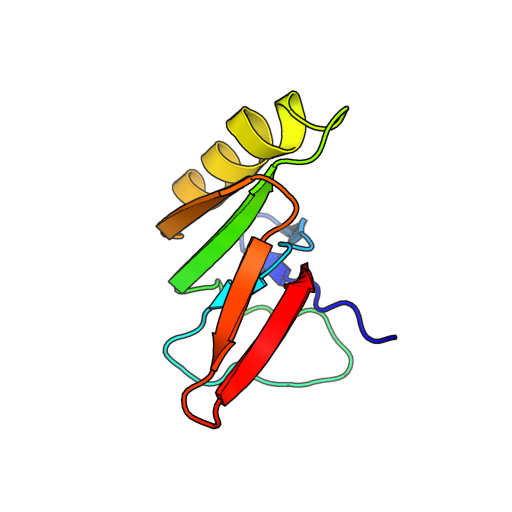bly1_B-2  TM=5.863E-01  e=4.774E+00  Mycobacteroides abscessus
  3g40-assembly1_A  TM=5.218E-01  e=7.091E+00  Methanosarcina acetivorans

Solvent-accessible surface area (backbone atoms only — not comparable to full-atom values): 5295 Å² total; per-residue (Å²): 136,86,82,71,37,34,37,44,97,88,70,50,76,46,69,66,80,37,75,38,62,93,60,90,70,77,86,61,104,58,60,33,66,69,78,46,58,28,38,40,38,64,37,44,95,93,42,51,65,49,51,69,49,54,49,47,53,53,40,48,73,73,72,22,44,75,49,78,46,59,63,76,38,79,46,77,44,96,90,71,50,73,49,79,85

Sequence (85 aa):
MADVYISFPDGSLKLPDISIFCQEPKEDDEAIKQVPDAVIEVISKGYEAKDLEIGPHFYLSQGVKVTRQVSPVEIVLECGCKCVV

pLDDT: mean 92.01, std 6.62, range [50.34, 98.25]

Mean predicted aligned error: 3.79 Å

=== Feature glossary ===
Legend for the data blocks above and below:

— What the protein is —

The amino-acid sequence is the protein's primary structure: the linear order of residues from the N-terminus to the C-terminus, written in one-letter code. Everything else here — the 3D coordinates, the secondary structure, the domain annotations — is ultimately a consequence of this string.

Database cross-references. InterPro integrates a dozen domain/family signature databases into unified entries with residue-range hits. GO terms attach function/process/location labels with evidence codes. CATH codes position the fold in a four-level structural taxonomy. Organism is the NCBI-taxonomy species name.

— Where its atoms are —

The mmCIF block holds the 3D Cartesian coordinates of each backbone atom (N, Cα, C, O) in ångströms. mmCIF is the PDB's canonical archive format — a tagged-loop text representation of the atomic model.

The six renders are orthographic views along the three Cartesian axes in both directions. Representation (cartoon, sticks, or surface) and color scheme (sequence-rainbow or by-chain) vary across proteins so the training set covers all the common visualization conventions.

— Local backbone conformation —

Secondary structure is the local, repeating backbone conformation. DSSP classifies it into eight states by reading the hydrogen-bond network: three helix types (H, G, I), two β types (E, B), two non-regular types (T, S), and unstructured coil (-).

SS3 is a coarse helix/strand/coil call (letters a/b/c) made by the P-SEA algorithm from inter-Cα distances and dihedrals. It is less detailed than DSSP but needs only Cα positions.

Backbone dihedral angles. Every residue except chain termini has a φ (preceding-C → N → Cα → C) and a ψ (N → Cα → C → next-N). They are reported in degrees following the IUPAC sign convention. Secondary structure is essentially a statement about which (φ, ψ) basin each residue occupies.

— Global shape and packing —

The geometric summary reports three shape descriptors. Rg (radius of gyration) measures how spread out the Cα atoms are about their centre of mass; compact globular proteins have small Rg, elongated or unfolded ones large. Cα contacts (<8 Å, |i−j|>4) count long-range residue pairs in spatial proximity — high for tightly packed folds, near zero for rods or random coil. The bounding-box extents give the protein's footprint along x, y, z in Å.

Solvent accessibility: the surface area of each residue that a 1.4 Å water probe can touch, in Å². When only backbone atoms are present the absolute values are lower than full-atom SASA (side chains contribute most of the area) and are flagged as backbone-only.

Plot images: a contact map (which residues are close in 3D, as an N×N binary image), a Ramachandran scatter (backbone torsion angles, revealing secondary-structure composition at a glance), and — for AlphaFold structures — a PAE heatmap (pairwise prediction confidence).

— Structural neighborhood —

Foldseek's 3Di representation compresses backbone geometry into a per-residue letter drawn from a learned twenty-state alphabet. It captures the tertiary interaction pattern around each residue — which residues are packed against it in space, regardless of where they are in sequence.

Structural nearest neighbors (via Foldseek easy-search vs the PDB). Reported per hit: target PDB id, E-value, and alignment TM-score. A TM-score above ~0.5 is the conventional threshold for 'same fold'.

— Confidence and disorder —

pLDDT (predicted Local Distance Difference Test) is AlphaFold's per-residue confidence score, ranging from 0 to 100. Values above 90 indicate high confidence (typically well-packed cores); 70–90 is confident; 50–70 low confidence; below 50 usually means the region is disordered or the prediction is unreliable there. AlphaFold stores pLDDT in the mmCIF B-factor column.

For experimental (PDB) structures, the B-factor (temperature factor) quantifies the positional spread of each atom in the crystal — a combination of thermal vibration and static disorder — in units of Å². High B-factors mark flexible loops or poorly resolved regions; low B-factors mark the rigid, well-ordered core.

Predicted Aligned Error (PAE) is an AlphaFold confidence matrix: entry (i, j) is the expected error in the position of residue j, in ångströms, when the prediction is superimposed on the true structure at residue i. Low PAE within a block of residues means that block is internally rigid and well-predicted; high PAE between two blocks means their relative placement is uncertain even if each block individually is confident.